Protein 1U6T (pdb70)

Organism: Homo sapiens (NCBI:txid9606)

B-factor: mean 16.3, std 6.66, range [5.62, 45.1]

CATH classification: 3.40.30.10

Solvent-accessible surface area: 7808 Å² total; per-residue (Å²): 82,0,54,0,7,7,12,77,88,37,94,46,101,54,16,113,131,75,2,89,42,0,20,38,36,0,109,76,60,184,10,50,66,67,89,59,38,8,30,102,64,106,138,20,66,119,68,0,69,127,54,0,48,132,133,34,78,67,118,115,69,128,6,109,14,0,3,0,0,26,76,70,105,42,66,4,38,32,101,40,1,88,110,10,72,112,98,78,34,5,27,63,28,0,40,59,123,18,47,133,89,28,139,19,19,88,57,85,57,126,94,108,46,100,119,94,120,139,145,111,220

Secondary structure (DSSP, 8-state):
-EEEEE-TT-S-HHHHHHHHHHHHHHHHTT--EEEEE-TT-HHHHHHHHHHS-GGGS-SSSSPPSPEEEETTEEEEEHHHHHHHHHTT-HHHHHT-PPPTTSHHHHHHHHHHHHHHHHH--

InterPro domains:
  IPR006993 SH3-binding, glutamic acid-rich protein [PF04908] (1-98)
  IPR006993 SH3-binding, glutamic acid-rich protein [PIRSF008142] (1-104)
  IPR006993 SH3-binding, glutamic acid-rich protein [cd03030] (2-97)
  IPR036249 Thioredoxin-like superfamily [SSF52833] (1-96)
  IPR051033 SH3 domain-binding glutamic acid-rich protein [PTHR12232] (1-112)

GO terms:
  GO:0005829 cytosol (C, IDA)
  GO:0005886 plasma membrane (C, EXP)
  GO:0005634 nucleus (C, TAS)
  GO:0005737 cytoplasm (C, TAS)
  GO:0070062 extracellular exosome (C, HDA)
  GO:0005576 extracellular region (C, HDA)
  GO:0043161 proteasome-mediated ubiquitin-dependent protein catabolic process (P, IMP)
  GO:1904690 positive regulation of cytoplasmic translational initiation (P, IMP)
  GO:0140517 protein-RNA adaptor activity (F, IMP)
  GO:1990756 ubiquitin-like ligase-substrate adaptor activity (F, IMP)

Structure (mmCIF, N/CA/C/O backbone):
data_1U6T
#
_entry.id   1U6T
#
_cell.length_a   28.886
_cell.length_b   34.815
_cell.length_c   97.965
_cell.angle_alpha   90.00
_cell.angle_beta   90.00
_cell.angle_gamma   90.00
#
_symmetry.space_group_name_H-M   'P 21 21 21'
#
loop_
_entity.id
_entity.type
_entity.pdbx_description
1 polymer 'SH3 domain-binding glutamic acid-rich-like protein'
2 non-polymer 'CITRIC ACID'
3 water water
#
loop_
_atom_site.group_PDB
_atom_site.id
_atom_site.type_symbol
_atom_site.label_atom_id
_atom_site.label_alt_id
_atom_site.label_comp_id
_atom_site.label_asym_id
_atom_site.label_entity_id
_atom_site.label_seq_id
_atom_site.pdbx_PDB_ins_code
_atom_site.Cartn_x
_atom_site.Cartn_y
_atom_site.Cartn_z
_atom_site.occupancy
_atom_site.B_iso_or_equiv
_atom_site.auth_seq_id
_atom_site.auth_comp_id
_atom_site.auth_asym_id
_atom_site.auth_atom_id
_atom_site.pdbx_PDB_model_num
ATOM 1 N N . VAL A 1 1 ? 50.012 20.732 42.672 1.00 18.40 1 VAL A N 1
ATOM 2 C CA . VAL A 1 1 ? 48.759 21.344 42.152 1.00 17.34 1 VAL A CA 1
ATOM 3 C C . VAL A 1 1 ? 47.779 20.258 41.716 1.00 16.20 1 VAL A C 1
ATOM 4 O O . VAL A 1 1 ? 48.186 19.170 41.298 1.00 16.11 1 VAL A O 1
ATOM 8 N N . ILE A 1 2 ? 46.488 20.555 41.824 1.00 13.95 2 ILE A N 1
ATOM 9 C CA . ILE A 1 2 ? 45.454 19.609 41.415 1.00 11.96 2 ILE A CA 1
ATOM 10 C C . ILE A 1 2 ? 45.238 19.767 39.915 1.00 12.31 2 ILE A C 1
ATOM 11 O O . ILE A 1 2 ? 44.923 20.860 39.441 1.00 12.36 2 ILE A O 1
ATOM 16 N N . ARG A 1 3 ? 45.422 18.681 39.172 1.00 10.76 3 ARG A N 1
ATOM 17 C CA . ARG A 1 3 ? 45.245 18.713 37.726 1.00 10.08 3 ARG A CA 1
ATOM 18 C C . ARG A 1 3 ? 43.889 18.149 37.348 1.00 10.94 3 ARG A C 1
ATOM 19 O O . ARG A 1 3 ? 43.559 17.011 37.679 1.00 9.09 3 ARG A O 1
ATOM 27 N N . VAL A 1 4 ? 43.097 18.957 36.657 1.00 7.77 4 VAL A N 1
ATOM 28 C CA . VAL A 1 4 ? 41.776 18.523 36.250 1.00 10.23 4 VAL A CA 1
ATOM 29 C C . VAL A 1 4 ? 41.727 18.337 34.743 1.00 10.85 4 VAL A C 1
ATOM 30 O O . VAL A 1 4 ? 41.821 19.301 33.979 1.00 11.40 4 VAL A O 1
ATOM 34 N N . TYR A 1 5 ? 41.597 17.088 34.313 1.00 9.85 5 TYR A N 1
ATOM 35 C CA . TYR A 1 5 ? 41.521 16.802 32.893 1.00 9.49 5 TYR A CA 1
ATOM 36 C C . TYR A 1 5 ? 40.097 16.972 32.417 1.00 9.59 5 TYR A C 1
ATOM 37 O O . TYR A 1 5 ? 39.181 16.322 32.914 1.00 9.16 5 TYR A O 1
ATOM 46 N N . ILE A 1 6 ? 39.925 17.872 31.456 1.00 11.63 6 ILE A N 1
ATOM 47 C CA . ILE A 1 6 ? 38.614 18.172 30.906 1.00 9.94 6 ILE A CA 1
ATOM 48 C C . ILE A 1 6 ? 38.660 18.068 29.392 1.00 9.54 6 ILE A C 1
ATOM 49 O O . ILE A 1 6 ? 39.733 17.978 28.796 1.00 9.11 6 ILE A O 1
ATOM 54 N N . ALA A 1 7 ? 37.480 18.095 28.781 1.00 8.86 7 ALA A N 1
ATOM 55 C CA . ALA A 1 7 ? 37.350 18.062 27.331 1.00 9.61 7 ALA A CA 1
ATOM 56 C C . ALA A 1 7 ? 36.487 19.275 26.988 1.00 8.87 7 ALA A C 1
ATOM 57 O O . ALA A 1 7 ? 35.274 19.249 27.179 1.00 9.09 7 ALA A O 1
ATOM 59 N N . SER A 1 8 ? 37.117 20.341 26.501 1.00 10.49 8 SER A N 1
ATOM 60 C CA . SER A 1 8 ? 36.396 21.565 26.159 1.00 11.39 8 SER A CA 1
ATOM 61 C C . SER A 1 8 ? 35.344 21.382 25.069 1.00 12.41 8 SER A C 1
ATOM 62 O O . SER A 1 8 ? 34.320 22.066 25.071 1.00 12.83 8 SER A O 1
ATOM 65 N N . SER A 1 9 ? 35.591 20.464 24.139 1.00 11.75 9 SER A N 1
ATOM 66 C CA . SER A 1 9 ? 34.638 20.227 23.063 1.00 11.53 9 SER A CA 1
ATOM 67 C C . SE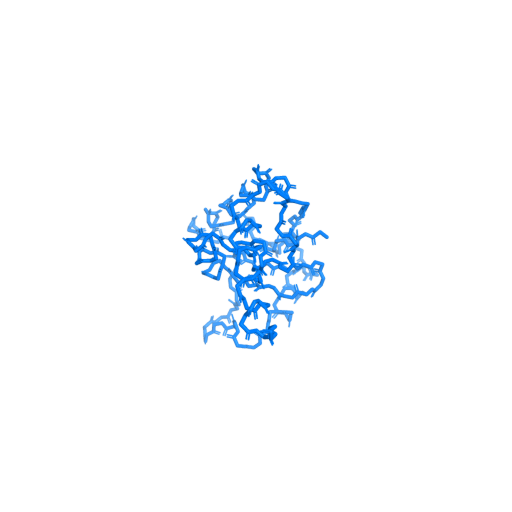R A 1 9 ? 33.858 18.932 23.248 1.00 11.82 9 SER A C 1
ATOM 68 O O . SER A 1 9 ? 33.450 18.296 22.278 1.00 11.60 9 SER A O 1
ATOM 71 N N . SER A 1 10 ? 33.657 18.542 24.503 1.00 11.37 10 SER A N 1
ATOM 72 C CA . SER A 1 10 ? 32.895 17.340 24.807 1.00 10.48 10 SER A CA 1
ATOM 73 C C . SER A 1 10 ? 31.561 17.403 24.070 1.00 11.25 10 SER A C 1
ATOM 74 O O . SER A 1 10 ? 30.976 18.477 23.933 1.00 12.13 10 SER A O 1
ATOM 77 N N . GLY A 1 11 ? 31.078 16.255 23.608 1.00 9.93 11 GLY A N 1
ATOM 78 C CA . GLY A 1 11 ? 29.812 16.232 22.897 1.00 13.57 11 GLY A CA 1
ATOM 79 C C . GLY A 1 11 ? 28.605 16.273 23.821 1.00 12.57 11 GLY A C 1
ATOM 80 O O . GLY A 1 11 ? 27.466 16.266 23.358 1.00 14.11 11 GLY A O 1
ATOM 81 N N . SER A 1 12 ? 28.855 16.335 25.125 1.00 13.44 12 SER A N 1
ATOM 82 C CA . SER A 1 12 ? 27.785 16.348 26.117 1.00 13.39 12 SER A CA 1
ATOM 83 C C . SER A 1 12 ? 27.764 17.597 26.992 1.00 13.23 12 SER A C 1
ATOM 84 O O . SER A 1 12 ? 28.784 17.984 27.561 1.00 11.58 12 SER A O 1
ATOM 87 N N . THR A 1 13 ? 26.592 18.222 27.101 1.00 11.69 13 THR A N 1
ATOM 88 C CA . THR A 1 13 ? 26.445 19.416 27.927 1.00 13.19 13 THR A CA 1
ATOM 89 C C . THR A 1 13 ? 26.642 19.044 29.395 1.00 11.56 13 THR A C 1
ATOM 90 O O . THR A 1 13 ? 27.129 19.850 30.190 1.00 12.63 13 THR A O 1
ATOM 94 N N . ALA A 1 14 ? 26.264 17.818 29.743 1.00 11.39 14 ALA A N 1
ATOM 95 C CA . ALA A 1 14 ? 26.400 17.318 31.109 1.00 11.66 14 ALA A CA 1
ATOM 96 C C . ALA A 1 14 ? 27.865 17.304 31.535 1.00 11.82 14 ALA A C 1
ATOM 97 O O . ALA A 1 14 ? 28.200 17.683 32.661 1.00 11.33 14 ALA A O 1
ATOM 99 N N . ILE A 1 15 ? 28.732 16.854 30.634 1.00 12.03 15 ILE A N 1
ATOM 100 C CA . ILE A 1 15 ? 30.162 16.798 30.914 1.00 11.93 15 ILE A CA 1
ATOM 101 C C . ILE A 1 15 ? 30.696 18.217 31.124 1.00 11.64 15 ILE A C 1
ATOM 102 O O . ILE A 1 15 ? 31.423 18.490 32.082 1.00 13.44 15 ILE A O 1
ATOM 107 N N . LYS A 1 16 ? 30.323 19.120 30.222 1.00 10.75 16 LYS A N 1
ATOM 108 C CA . LYS A 1 16 ? 30.755 20.507 30.304 1.00 12.04 16 LYS A CA 1
ATOM 109 C C . LYS A 1 16 ? 30.405 21.084 31.677 1.00 11.18 16 LYS A C 1
ATOM 110 O O . LYS A 1 16 ? 31.236 21.726 32.326 1.00 10.02 16 LYS A O 1
ATOM 116 N N . LYS A 1 17 ? 29.179 20.835 32.124 1.00 10.53 17 LYS A N 1
ATOM 117 C CA . LYS A 1 17 ? 28.735 21.337 33.416 1.00 12.73 17 LYS A CA 1
ATOM 118 C C . LYS A 1 17 ? 29.490 20.675 34.569 1.00 10.90 17 LYS A C 1
ATOM 119 O O . LYS A 1 17 ? 29.834 21.337 35.546 1.00 9.75 17 LYS A O 1
ATOM 125 N N . LYS A 1 18 ? 29.757 19.376 34.462 1.00 10.70 18 LYS A N 1
ATOM 126 C CA . LYS A 1 18 ? 30.486 18.683 35.521 1.00 10.22 18 LYS A CA 1
ATOM 127 C C . LYS A 1 18 ? 31.903 19.246 35.650 1.00 12.15 18 LYS A C 1
ATOM 128 O O . LYS A 1 18 ? 32.417 19.409 36.759 1.00 11.94 18 LYS A O 1
ATOM 134 N N . GLN A 1 19 ? 32.526 19.556 34.515 1.00 11.45 19 GLN A N 1
ATOM 135 C CA . GLN A 1 19 ? 33.878 20.109 34.518 1.00 12.90 19 GLN A CA 1
ATOM 136 C C . GLN A 1 19 ? 33.886 21.489 35.173 1.00 14.21 19 GLN A C 1
ATOM 137 O O . GLN A 1 19 ? 34.734 21.783 36.016 1.00 12.50 19 GLN A O 1
ATOM 143 N N . GLN A 1 20 ? 32.936 22.333 34.790 1.00 13.45 20 GLN A N 1
ATOM 144 C CA . GLN A 1 20 ? 32.862 23.670 35.366 1.00 15.84 20 GLN A CA 1
ATOM 145 C C . GLN A 1 20 ? 32.605 23.599 36.866 1.00 15.52 20 GLN A C 1
ATOM 146 O O . GLN A 1 20 ? 33.094 24.434 37.630 1.00 14.50 20 GLN A O 1
ATOM 152 N N . ASP A 1 21 ? 31.848 22.590 37.286 1.00 14.66 21 ASP A N 1
ATOM 153 C CA . ASP A 1 21 ? 31.544 22.402 38.698 1.00 14.32 21 ASP A CA 1
ATOM 154 C C . ASP A 1 21 ? 32.850 22.199 39.472 1.00 13.93 21 ASP 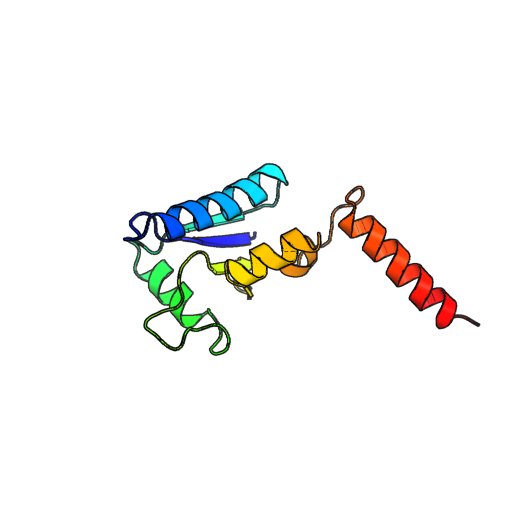A C 1
ATOM 155 O O . ASP A 1 21 ? 33.106 22.878 40.466 1.00 13.12 21 ASP A O 1
ATOM 160 N N . VAL A 1 22 ? 33.679 21.269 39.007 1.00 11.13 22 VAL A N 1
ATOM 161 C CA . VAL A 1 22 ? 34.951 20.989 39.668 1.00 12.14 22 VAL A CA 1
ATOM 162 C C . VAL A 1 22 ? 35.889 22.197 39.640 1.00 10.91 22 VAL A C 1
ATOM 163 O O . VAL A 1 22 ? 36.411 22.608 40.676 1.00 8.89 22 VAL A O 1
ATOM 167 N N . LEU A 1 23 ? 36.094 22.768 38.457 1.00 10.61 23 LEU A N 1
ATOM 168 C CA . LEU A 1 23 ? 36.982 23.919 38.320 1.00 11.84 23 LEU A CA 1
ATOM 169 C C . LEU A 1 23 ? 36.537 25.077 39.212 1.00 12.03 23 LEU A C 1
ATOM 170 O O . LEU A 1 23 ? 37.362 25.728 39.857 1.00 10.21 23 LEU A O 1
ATOM 175 N N . GLY A 1 24 ? 35.231 25.323 39.250 1.00 12.01 24 GLY A N 1
ATOM 176 C CA . GLY A 1 24 ? 34.703 26.400 40.068 1.00 11.96 24 GLY A CA 1
ATOM 177 C C . GLY A 1 24 ? 34.937 26.174 41.549 1.00 13.44 24 GLY A C 1
ATOM 178 O O . GLY A 1 24 ? 35.252 27.110 42.284 1.00 13.23 24 GLY A O 1
ATOM 179 N N . PHE A 1 25 ? 34.779 24.931 41.993 1.00 11.79 25 PHE A N 1
ATOM 180 C CA . PHE A 1 25 ? 34.977 24.594 43.398 1.00 13.84 25 PHE A CA 1
ATOM 181 C C . PHE A 1 25 ? 36.413 24.855 43.843 1.00 13.26 25 PHE A C 1
ATOM 182 O O . PHE A 1 25 ? 36.652 25.427 44.909 1.00 14.68 25 PHE A O 1
ATOM 190 N N . LEU A 1 26 ? 37.365 24.418 43.029 1.00 11.70 26 LEU A N 1
ATOM 191 C CA . LEU A 1 26 ? 38.777 24.597 43.340 1.00 13.91 26 LEU A CA 1
ATOM 192 C C . LEU A 1 26 ? 39.108 26.077 43.448 1.00 14.37 26 LEU A C 1
ATOM 193 O O . LEU A 1 26 ? 39.794 26.507 44.376 1.00 17.30 26 LEU A O 1
ATOM 198 N N . GLU A 1 27 ? 38.605 26.852 42.496 1.00 16.33 27 GLU A N 1
ATOM 199 C CA . GLU A 1 27 ? 38.827 28.292 42.478 1.00 18.93 27 GLU A CA 1
ATOM 200 C C . GLU A 1 27 ? 38.257 28.923 43.743 1.00 18.18 27 GLU A C 1
ATOM 201 O O . GLU A 1 27 ? 38.938 29.684 44.431 1.00 16.40 27 GLU A O 1
ATOM 207 N N . ALA A 1 28 ? 37.008 28.588 44.049 1.00 17.20 28 ALA A N 1
ATOM 208 C CA . ALA A 1 28 ? 36.329 29.124 45.222 1.00 17.07 28 ALA A CA 1
ATOM 209 C C . ALA A 1 28 ? 37.064 28.843 46.526 1.00 17.32 28 ALA A C 1
ATOM 210 O O . ALA A 1 28 ? 37.141 29.710 47.400 1.00 18.79 28 ALA A O 1
ATOM 212 N N . ASN A 1 29 ? 37.603 27.635 46.659 1.00 14.45 29 ASN A N 1
ATOM 213 C CA . ASN A 1 29 ? 38.306 27.253 47.876 1.00 15.48 29 ASN A CA 1
ATOM 214 C C . ASN A 1 29 ? 39.795 27.553 47.838 1.00 14.89 29 ASN A C 1
ATOM 215 O O . ASN A 1 29 ? 40.543 27.130 48.719 1.00 13.81 29 ASN A O 1
ATOM 220 N N . LYS A 1 30 ? 40.211 28.296 46.817 1.00 14.14 30 LYS A N 1
ATOM 221 C CA . LYS A 1 30 ? 41.606 28.677 46.639 1.00 16.79 30 LYS A CA 1
ATOM 222 C C . LYS A 1 30 ? 42.545 27.480 46.697 1.00 16.51 30 LYS A C 1
ATOM 223 O O . LYS A 1 30 ? 43.592 27.518 47.341 1.00 17.54 30 LYS A O 1
ATOM 229 N N . ILE A 1 31 ? 42.153 26.408 46.025 1.00 15.47 31 ILE A N 1
ATOM 230 C CA . ILE A 1 31 ? 42.977 25.217 45.966 1.00 13.38 31 ILE A CA 1
ATOM 231 C C . ILE A 1 31 ? 43.773 25.354 44.675 1.00 13.13 31 ILE A C 1
ATOM 232 O O . ILE A 1 31 ? 43.192 25.572 43.611 1.00 11.21 31 ILE A O 1
ATOM 237 N N . GLY A 1 32 ? 45.098 25.262 44.771 1.00 12.27 32 GLY A N 1
ATOM 238 C CA . GLY A 1 32 ? 45.931 25.386 43.586 1.00 12.24 32 GLY A CA 1
ATOM 239 C C . GLY A 1 32 ? 45.574 24.319 42.567 1.00 12.95 32 GLY A C 1
ATOM 240 O O . GLY A 1 32 ? 45.609 23.128 42.878 1.00 12.76 32 GLY A O 1
ATOM 241 N N . PHE A 1 33 ? 45.239 24.735 41.348 1.00 11.80 33 PHE A N 1
ATOM 242 C CA . PHE A 1 33 ? 44.864 23.780 40.316 1.00 12.95 33 PHE A CA 1
ATOM 243 C C . PHE A 1 33 ? 45.178 24.271 38.911 1.00 13.65 33 PHE A C 1
ATOM 244 O O . PHE A 1 33 ? 45.476 25.446 38.689 1.00 13.63 33 PHE A O 1
ATOM 252 N N . GLU A 1 34 ? 45.093 23.351 37.961 1.00 14.37 34 GLU A N 1
ATOM 253 C CA . GLU A 1 34 ? 45.313 23.663 36.560 1.00 15.87 34 GLU A CA 1
ATOM 254 C C . GLU A 1 34 ? 44.486 22.698 35.733 1.00 16.03 34 GLU A C 1
ATOM 255 O O . GLU A 1 34 ? 44.351 21.523 36.078 1.00 14.51 34 GLU A O 1
ATOM 261 N N . GLU A 1 35 ? 43.906 23.198 34.654 1.00 13.74 35 GLU A N 1
ATOM 262 C CA . GLU A 1 35 ? 43.117 22.339 33.798 1.00 13.16 35 GLU A CA 1
ATOM 263 C C . GLU A 1 35 ? 44.029 21.781 32.724 1.00 11.56 35 GLU A C 1
ATOM 264 O O . GLU A 1 35 ? 44.979 22.437 32.302 1.00 13.35 35 GLU A O 1
ATOM 270 N N . LYS A 1 36 ? 43.749 20.554 32.307 1.00 11.02 36 LYS A N 1
ATOM 271 C CA . LYS A 1 36 ? 44.511 19.897 31.254 1.00 10.08 36 LYS A CA 1
ATOM 272 C C . LYS A 1 36 ? 43.429 19.475 30.270 1.00 8.63 36 LYS A C 1
ATOM 273 O O . LYS A 1 36 ? 42.672 18.540 30.537 1.00 9.86 36 LYS A O 1
ATOM 279 N N . ASP A 1 37 ? 43.341 20.190 29.152 1.00 8.76 37 ASP A N 1
ATOM 280 C CA . ASP A 1 37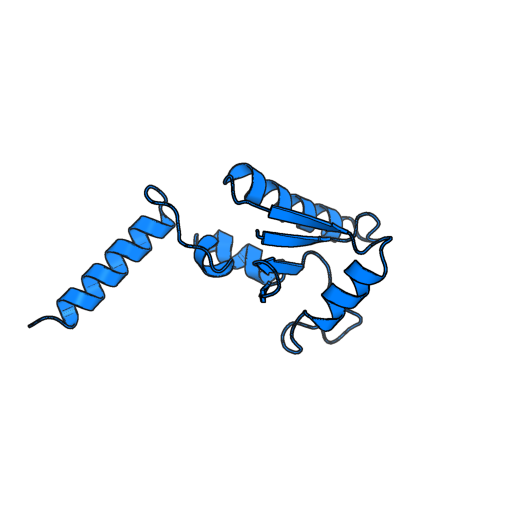 ? 42.323 19.924 28.136 1.00 9.23 37 ASP A CA 1
ATOM 281 C C . ASP A 1 37 ? 42.773 18.785 27.226 1.00 10.33 37 ASP A C 1
ATOM 282 O O . ASP A 1 37 ? 43.860 18.831 26.653 1.00 10.26 37 ASP A O 1
ATOM 287 N N . ILE A 1 38 ? 41.929 17.765 27.103 1.00 10.15 38 ILE A N 1
ATOM 288 C CA . ILE A 1 38 ? 42.233 16.604 26.274 1.00 10.00 38 ILE A CA 1
ATOM 289 C C . ILE A 1 38 ? 41.531 16.696 24.927 1.00 9.19 38 ILE A C 1
ATOM 290 O O . ILE A 1 38 ? 41.793 15.898 24.028 1.00 10.76 38 ILE A O 1
ATOM 295 N N . ALA A 1 39 ? 40.639 17.671 24.794 1.00 10.68 39 ALA A N 1
ATOM 296 C CA . ALA A 1 39 ? 39.865 17.843 23.569 1.00 11.47 39 ALA A CA 1
ATOM 297 C C . ALA A 1 39 ? 40.710 18.019 22.311 1.00 11.81 39 ALA A C 1
ATOM 298 O O . ALA A 1 39 ? 40.416 17.420 21.275 1.00 11.70 39 ALA A O 1
ATOM 300 N N . ALA A 1 40 ? 41.756 18.835 22.405 1.00 12.40 40 ALA A N 1
ATOM 301 C CA . ALA A 1 40 ? 42.622 19.100 21.263 1.00 12.12 40 ALA A CA 1
ATOM 302 C C . ALA A 1 40 ? 44.109 18.968 21.584 1.00 12.77 40 ALA A C 1
ATOM 303 O O . ALA A 1 40 ? 44.941 19.689 21.026 1.00 9.03 40 ALA A O 1
ATOM 305 N N . ASN A 1 41 ? 44.437 18.046 22.482 1.00 11.32 41 ASN A N 1
ATOM 306 C CA . ASN A 1 41 ? 45.822 17.804 22.866 1.00 13.85 41 ASN A CA 1
ATOM 307 C C . ASN A 1 41 ? 45.991 16.302 23.071 1.00 15.28 41 ASN A C 1
ATOM 308 O O . ASN A 1 41 ? 45.485 15.737 24.041 1.00 13.35 41 ASN A O 1
ATOM 313 N N . GLU A 1 42 ? 46.704 15.659 22.153 1.00 16.04 42 GLU A N 1
ATOM 314 C CA . GLU A 1 42 ? 46.904 14.221 22.237 1.00 17.29 42 GLU A CA 1
ATOM 315 C C . GLU A 1 42 ? 47.647 13.771 23.489 1.00 15.64 42 GLU A C 1
ATOM 316 O O . GLU A 1 42 ? 47.298 12.748 24.079 1.00 14.72 42 GLU A O 1
ATOM 322 N N . GLU A 1 43 ? 48.667 14.522 23.900 1.00 14.35 43 GLU A N 1
ATOM 323 C CA . GLU A 1 43 ? 49.414 14.153 25.098 1.00 14.44 43 GLU A CA 1
ATOM 324 C C . GLU A 1 43 ? 48.483 14.139 26.310 1.00 12.98 43 GLU A C 1
ATOM 325 O O . GLU A 1 43 ? 48.436 13.160 27.056 1.00 13.64 43 GLU A O 1
ATOM 331 N N . ASN A 1 44 ? 47.744 15.227 26.506 1.00 11.39 44 ASN A N 1
ATOM 332 C CA . ASN A 1 44 ? 46.808 15.312 27.627 1.00 10.84 44 ASN A CA 1
ATOM 333 C C . ASN A 1 44 ? 45.783 14.182 27.565 1.00 11.24 44 ASN A C 1
ATOM 334 O O . ASN A 1 44 ? 45.500 13.538 28.573 1.00 10.53 44 ASN A O 1
ATOM 339 N N . ARG A 1 45 ? 45.229 13.947 26.377 1.00 10.36 45 ARG A N 1
ATOM 340 C CA . ARG A 1 45 ? 44.220 12.906 26.204 1.00 11.86 45 ARG A CA 1
ATOM 341 C C . ARG A 1 45 ? 44.759 11.509 26.510 1.00 12.04 45 ARG A C 1
ATOM 342 O O . ARG A 1 45 ? 44.153 10.768 27.287 1.00 9.03 45 ARG A O 1
ATOM 350 N N . LYS A 1 46 ? 45.895 11.155 25.910 1.00 10.42 46 LYS A N 1
ATOM 351 C CA . LYS A 1 46 ? 46.494 9.844 26.149 1.00 10.82 46 LYS A CA 1
ATOM 352 C C . LYS A 1 46 ? 46.892 9.697 27.618 1.00 10.03 46 LYS A C 1
ATOM 353 O O . LYS A 1 46 ? 46.615 8.673 28.247 1.00 9.51 46 LYS A O 1
ATOM 359 N N . TRP A 1 47 ? 47.540 10.723 28.167 1.00 10.77 47 TRP A N 1
ATOM 360 C CA . TRP A 1 47 ? 47.972 10.671 29.561 1.00 8.42 47 TRP A CA 1
ATOM 361 C C . TRP A 1 47 ? 46.804 10.377 30.494 1.00 8.18 47 TRP A C 1
ATOM 362 O O . TRP A 1 47 ? 46.890 9.494 31.351 1.00 7.76 47 TRP A O 1
ATOM 373 N N . MET A 1 48 ? 45.711 11.117 30.333 1.00 6.72 48 MET A N 1
ATOM 374 C CA . MET A 1 48 ? 44.548 10.908 31.185 1.00 6.93 48 MET A CA 1
ATOM 375 C C . MET A 1 48 ? 44.040 9.474 31.088 1.00 7.69 48 MET A C 1
ATOM 376 O O . MET A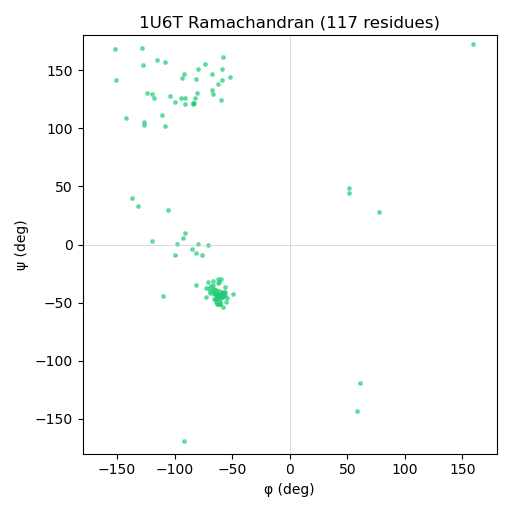 1 48 ? 43.891 8.781 32.097 1.00 7.57 48 MET A O 1
ATOM 381 N N . ARG A 1 49 ? 43.778 9.030 29.865 1.00 7.69 49 ARG A N 1
ATOM 382 C CA . ARG A 1 49 ? 43.261 7.685 29.638 1.00 9.16 49 ARG A CA 1
ATOM 383 C C . ARG A 1 49 ? 44.127 6.569 30.221 1.00 9.24 49 ARG A C 1
ATOM 384 O O . ARG A 1 49 ? 43.602 5.573 30.716 1.00 9.77 49 ARG A O 1
ATOM 392 N N . GLU A 1 50 ? 45.444 6.738 30.180 1.00 8.79 50 GLU A N 1
ATOM 393 C CA . GLU A 1 50 ? 46.345 5.723 30.719 1.00 11.34 50 GLU A CA 1
ATOM 394 C C . GLU A 1 50 ? 46.497 5.821 32.231 1.00 11.60 50 GLU A C 1
ATOM 395 O O . GLU A 1 50 ? 46.622 4.805 32.918 1.00 12.56 50 GLU A O 1
ATOM 401 N N . ASN A 1 51 ? 46.478 7.041 32.756 1.00 10.86 51 ASN A N 1
ATOM 402 C CA . ASN A 1 51 ? 46.660 7.223 34.187 1.00 10.10 51 ASN A CA 1
ATOM 403 C C . ASN A 1 51 ? 45.422 7.087 35.056 1.00 10.75 51 ASN A C 1
ATOM 404 O O . ASN A 1 51 ? 45.502 7.170 36.280 1.00 9.54 51 ASN A O 1
ATOM 409 N N . VAL A 1 52 ? 44.270 6.887 34.429 1.00 11.68 52 VAL A N 1
ATOM 410 C CA . VAL A 1 52 ? 43.065 6.640 35.202 1.00 10.62 52 VAL A CA 1
ATOM 411 C C . VAL A 1 52 ? 43.191 5.140 35.460 1.00 10.81 52 VAL A C 1
ATOM 412 O O . VAL A 1 52 ? 43.302 4.352 34.520 1.00 8.43 52 VAL A O 1
ATOM 416 N N . PRO A 1 53 ? 43.209 4.731 36.737 1.00 11.76 53 PRO A N 1
ATOM 417 C CA . PRO A 1 53 ? 43.332 3.312 37.080 1.00 14.62 53 PRO A CA 1
ATOM 418 C C . PRO A 1 53 ? 42.220 2.452 36.495 1.00 14.74 53 PRO A C 1
ATOM 419 O O . PRO A 1 53 ? 41.099 2.915 36.282 1.00 13.02 53 PRO A O 1
ATOM 423 N N . GLU A 1 54 ? 42.554 1.192 36.246 1.00 16.80 54 GLU A N 1
ATOM 424 C CA . GLU A 1 54 ? 41.629 0.221 35.676 1.00 18.97 54 GLU A CA 1
ATOM 425 C C . GLU A 1 54 ? 40.272 0.186 36.386 1.00 18.57 54 GLU A C 1
ATOM 426 O O . GLU A 1 54 ? 39.226 0.123 35.737 1.00 17.11 54 GLU A O 1
ATOM 432 N N . ASN A 1 55 ? 40.286 0.233 37.715 1.00 17.31 55 ASN A N 1
ATOM 433 C CA . ASN A 1 55 ? 39.043 0.175 38.475 1.00 17.11 55 ASN A CA 1
ATOM 434 C C . ASN A 1 55 ? 38.167 1.423 38.398 1.00 16.31 55 ASN A C 1
ATOM 435 O O . ASN A 1 55 ? 37.094 1.474 39.002 1.00 16.26 55 ASN A O 1
ATOM 440 N N . SER A 1 56 ? 38.619 2.429 37.658 1.00 15.19 56 SER A N 1
ATOM 441 C CA . SER A 1 56 ? 37.839 3.648 37.487 1.00 15.19 56 SER A CA 1
ATOM 442 C C . SER A 1 56 ? 37.516 3.856 36.013 1.00 14.58 56 SER A C 1
ATOM 443 O O . SER A 1 56 ? 36.921 4.863 35.633 1.00 14.33 56 SER A O 1
ATOM 446 N N . ARG A 1 57 ? 37.923 2.901 35.183 1.00 15.42 57 ARG A N 1
ATOM 447 C CA . ARG A 1 57 ? 37.651 2.975 33.752 1.00 15.21 57 ARG A CA 1
ATOM 448 C C . ARG A 1 57 ? 36.324 2.273 33.503 1.00 16.99 57 ARG A C 1
ATOM 449 O O . ARG A 1 57 ? 36.176 1.093 33.817 1.00 15.04 57 ARG A O 1
ATOM 457 N N . PRO A 1 58 ? 35.335 2.997 32.950 1.00 17.48 58 PRO A N 1
ATOM 458 C CA . PRO A 1 58 ? 34.015 2.426 32.666 1.00 17.74 58 PRO A CA 1
ATOM 459 C C . PRO A 1 58 ? 34.117 1.229 31.738 1.00 16.49 58 PRO A C 1
ATOM 460 O O . PRO A 1 58 ? 35.124 1.055 31.050 1.00 14.97 58 PRO A O 1
ATOM 464 N N . ALA A 1 59 ? 33.069 0.410 31.724 1.00 17.53 59 ALA A N 1
ATOM 465 C CA . ALA A 1 59 ? 33.028 -0.777 30.878 1.00 17.78 59 ALA A CA 1
ATOM 466 C C . ALA A 1 59 ? 32.749 -0.396 29.428 1.00 18.67 59 ALA A C 1
ATOM 467 O O . ALA A 1 59 ? 32.844 -1.231 28.529 1.00 19.73 59 ALA A O 1
ATOM 469 N N . THR A 1 60 ? 32.405 0.869 29.205 1.00 18.53 60 THR A N 1
ATOM 470 C CA . THR A 1 60 ? 32.111 1.356 27.859 1.00 17.95 60 THR A CA 1
ATOM 471 C C . THR A 1 60 ? 33.002 2.543 27.499 1.00 17.42 60 THR A C 1
ATOM 472 O O . THR A 1 60 ? 33.111 3.500 28.268 1.00 18.06 60 THR A O 1
ATOM 476 N N . GLY A 1 61 ? 33.632 2.472 26.329 1.00 15.90 61 GLY A N 1
ATOM 477 C CA . GLY A 1 61 ? 34.495 3.548 25.868 1.00 16.35 61 GLY A CA 1
ATOM 478 C C . GLY A 1 61 ? 35.656 3.896 26.782 1.00 16.50 61 GLY A C 1
ATOM 479 O O . GLY A 1 61 ? 36.270 3.020 27.391 1.00 17.23 61 GLY A O 1
ATOM 480 N N . TYR A 1 62 ? 35.967 5.185 26.859 1.00 15.48 62 TYR A N 1
ATOM 481 C CA . TYR A 1 62 ? 37.056 5.678 27.694 1.00 13.37 62 TYR A CA 1
ATOM 482 C C . TYR A 1 62 ? 36.518 6.421 28.907 1.00 13.76 62 TYR A C 1
ATOM 483 O O . TYR A 1 62 ? 35.388 6.918 28.891 1.00 12.38 62 TYR A O 1
ATOM 492 N N . PRO A 1 63 ? 37.327 6.516 29.976 1.00 13.91 63 PRO A N 1
ATOM 493 C CA . PRO A 1 63 ? 36.858 7.230 31.167 1.00 12.74 63 PRO A CA 1
ATOM 494 C C . PRO A 1 63 ? 36.514 8.660 30.763 1.00 11.51 63 PRO A C 1
ATOM 495 O O . PRO A 1 63 ? 37.205 9.260 29.942 1.00 11.33 63 PRO A O 1
ATOM 499 N N . LEU A 1 64 ? 35.441 9.196 31.335 1.00 10.63 64 LEU A N 1
ATOM 500 C CA . LEU A 1 64 ? 34.977 10.537 30.992 1.00 10.87 64 LEU A CA 1
ATOM 501 C C . LEU A 1 64 ? 35.492 11.671 31.870 1.00 9.57 64 LEU A C 1
ATOM 502 O O . LEU A 1 64 ? 35.659 11.514 33.081 1.00 8.09 64 LEU A O 1
ATOM 507 N N . PRO A 1 65 ? 35.756 12.837 31.261 1.00 9.67 65 PRO A N 1
ATOM 508 C CA . PRO A 1 65 ? 36.240 13.973 32.047 1.00 10.60 65 PRO A CA 1
ATOM 509 C C . PRO A 1 65 ? 35.053 14.496 32.853 1.00 10.19 65 PRO A C 1
ATOM 510 O O . PRO A 1 65 ? 33.900 14.298 32.468 1.00 12.12 65 PRO A O 1
ATOM 514 N N . PRO A 1 66 ? 35.313 15.171 33.978 1.00 9.27 66 PRO A N 1
ATOM 515 C CA . PRO A 1 66 ? 36.640 15.466 34.519 1.00 9.07 66 PRO A CA 1
ATOM 516 C C . PRO A 1 66 ? 37.290 14.331 35.316 1.00 9.59 66 PRO A C 1
ATOM 517 O O . PRO A 1 66 ? 36.618 13.594 36.036 1.00 10.52 66 PRO A O 1
ATOM 521 N N . GLN A 1 67 ? 38.603 14.196 35.165 1.00 9.74 67 GLN A N 1
ATOM 522 C CA . GLN A 1 67 ? 39.373 13.205 35.909 1.00 10.27 67 GLN A CA 1
ATOM 523 C C . GLN A 1 67 ? 40.331 14.058 36.731 1.00 9.31 67 GLN A C 1
ATOM 524 O O . GLN A 1 67 ? 41.047 14.905 36.187 1.00 9.95 67 GLN A O 1
ATOM 530 N N . ILE A 1 68 ? 40.330 13.838 38.039 1.00 8.20 68 ILE A N 1
ATOM 531 C CA . ILE A 1 68 ? 41.133 14.634 38.959 1.00 10.01 68 ILE A CA 1
ATOM 532 C C . ILE A 1 68 ? 42.395 13.975 39.506 1.00 8.87 68 ILE A C 1
ATOM 533 O O . ILE A 1 68 ? 42.350 12.870 40.050 1.00 10.47 68 ILE A O 1
ATOM 538 N N . PHE A 1 69 ? 43.520 14.675 39.367 1.00 9.37 69 PHE A N 1
ATOM 539 C CA . PHE A 1 69 ? 44.802 14.185 39.858 1.00 10.52 69 PHE A CA 1
ATOM 540 C C . PHE A 1 69 ? 45.488 15.220 40.747 1.00 10.89 69 PHE A C 1
ATOM 541 O O . PHE A 1 69 ? 45.244 16.422 40.634 1.00 12.25 69 PHE A O 1
ATOM 549 N N . ASN A 1 70 ? 46.343 14.738 41.641 1.00 11.25 70 ASN A N 1
ATOM 550 C CA . ASN A 1 70 ? 47.132 15.610 42.505 1.00 11.24 70 ASN A CA 1
ATOM 551 C C . ASN A 1 70 ? 48.500 15.402 41.866 1.00 11.57 70 ASN A C 1
ATOM 552 O O . ASN A 1 70 ? 49.143 14.373 42.079 1.00 10.32 70 ASN A O 1
ATOM 557 N N . GLU A 1 71 ? 48.927 16.377 41.066 1.00 12.86 71 GLU A N 1
ATOM 558 C CA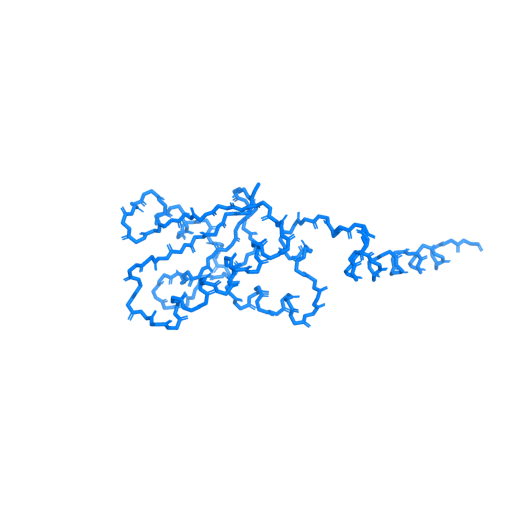 . GLU A 1 71 ? 50.177 16.271 40.321 1.00 14.31 71 GLU A CA 1
ATOM 559 C C . GLU A 1 71 ? 49.959 15.055 39.414 1.00 13.88 71 GLU A C 1
ATOM 560 O O . GLU A 1 71 ? 49.026 15.066 38.611 1.00 13.26 71 GLU A O 1
ATOM 566 N N . SER A 1 72 ? 50.765 14.003 39.536 1.00 12.47 72 SER A N 1
ATOM 567 C CA . SER A 1 72 ? 50.560 12.836 38.676 1.00 13.98 72 SER A CA 1
ATOM 568 C C . SER A 1 72 ? 49.768 11.709 39.341 1.00 14.02 72 SER A C 1
ATOM 569 O O . SER A 1 72 ? 49.516 10.677 38.719 1.00 15.49 72 SER A O 1
ATOM 574 N N . GLN A 1 73 ? 49.360 11.912 40.592 1.00 14.28 73 GLN A N 1
ATOM 575 C CA . GLN A 1 73 ? 48.616 10.888 41.333 1.00 14.54 73 GLN A CA 1
ATOM 576 C C . GLN A 1 73 ? 47.102 11.006 41.169 1.00 13.35 73 GLN A C 1
ATOM 577 O O . GLN A 1 73 ? 46.522 12.058 41.431 1.00 10.86 73 GLN A O 1
ATOM 583 N N . TYR A 1 74 ? 46.466 9.912 40.752 1.00 11.05 74 TYR A N 1
ATOM 584 C CA . TYR A 1 74 ? 45.019 9.888 40.541 1.00 10.97 74 TYR A CA 1
ATOM 585 C C . TYR A 1 74 ? 44.213 10.018 41.826 1.00 11.26 74 TYR A C 1
ATOM 586 O O . TYR A 1 74 ? 44.481 9.331 42.816 1.00 11.32 74 TYR A O 1
ATOM 595 N N .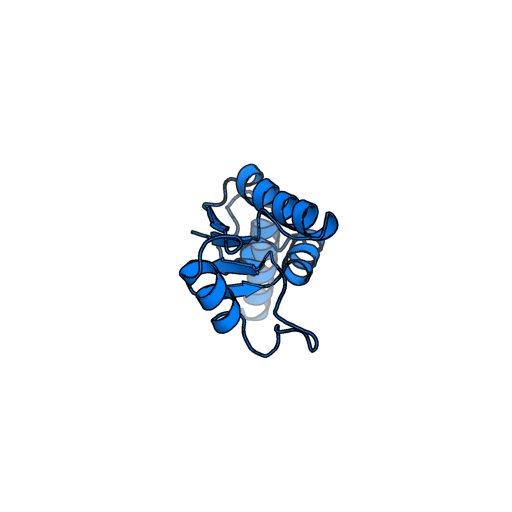 ARG A 1 75 ? 43.217 10.895 41.804 1.00 11.07 75 ARG A N 1
ATOM 596 C CA . ARG A 1 75 ? 42.364 11.083 42.966 1.00 11.10 75 ARG A CA 1
ATOM 597 C C . ARG A 1 75 ? 40.961 10.539 42.711 1.00 10.63 75 ARG A C 1
ATOM 598 O O . ARG A 1 75 ? 40.399 9.862 43.566 1.00 10.33 75 ARG A O 1
ATOM 606 N N . GLY A 1 76 ? 40.398 10.818 41.536 1.00 10.35 76 GLY A N 1
ATOM 607 C CA . GLY A 1 76 ? 39.065 10.315 41.240 1.00 12.09 76 GLY A CA 1
ATOM 608 C C . GLY A 1 76 ? 38.321 11.049 40.139 1.00 11.76 76 GLY A C 1
ATOM 609 O O . GLY A 1 76 ? 38.779 12.083 39.646 1.00 12.05 76 GLY A O 1
ATOM 610 N N . ASP A 1 77 ? 37.169 10.507 39.750 1.00 10.88 77 ASP A N 1
ATOM 611 C CA . ASP A 1 77 ? 36.350 11.113 38.704 1.00 9.94 77 ASP A CA 1
ATOM 612 C C . ASP A 1 77 ? 35.320 12.058 39.309 1.00 9.78 77 ASP A C 1
ATOM 613 O O . ASP A 1 77 ? 35.392 12.388 40.493 1.00 8.89 77 ASP A O 1
ATOM 618 N N . TYR A 1 78 ? 34.363 12.502 38.502 1.00 10.24 78 TYR A N 1
ATOM 619 C CA . TYR A 1 78 ? 33.354 13.418 39.008 1.00 11.73 78 TYR A CA 1
ATOM 620 C C . TYR A 1 78 ? 32.505 12.822 40.125 1.00 11.10 78 TYR A C 1
ATOM 621 O O . TYR A 1 78 ? 32.229 13.491 41.120 1.00 11.33 78 TYR A O 1
ATOM 630 N N . ASP A 1 79 ? 32.089 11.570 39.971 1.00 12.62 79 ASP A N 1
ATOM 631 C CA . ASP A 1 79 ? 31.275 10.934 41.002 1.00 13.95 79 ASP A CA 1
ATOM 632 C C . ASP A 1 79 ? 32.002 10.901 42.342 1.00 13.26 79 ASP A C 1
ATOM 633 O O . ASP A 1 79 ? 31.402 11.152 43.389 1.00 11.93 79 ASP A O 1
ATOM 638 N N . ALA A 1 80 ? 33.295 10.596 42.309 1.00 12.24 80 ALA A N 1
ATOM 639 C CA . ALA A 1 80 ? 34.090 10.547 43.531 1.00 12.63 80 ALA A CA 1
ATOM 640 C C . ALA A 1 80 ? 34.196 11.949 44.134 1.00 12.26 80 ALA A C 1
ATOM 641 O O . ALA A 1 80 ? 34.151 12.120 45.353 1.00 11.00 80 ALA A O 1
ATOM 643 N N . PHE A 1 81 ? 34.335 12.954 43.276 1.00 10.60 81 PHE A N 1
ATOM 644 C CA . PHE A 1 81 ? 34.422 14.331 43.739 1.00 11.31 81 PHE A CA 1
ATOM 645 C C . PHE A 1 81 ? 33.078 14.772 44.307 1.00 12.32 81 PHE A C 1
ATOM 646 O O . PHE A 1 81 ? 33.017 15.443 45.335 1.00 12.50 81 PHE A O 1
ATOM 654 N N . PHE A 1 82 ? 32.004 14.395 43.619 1.00 11.78 82 PHE A N 1
ATOM 655 C CA . PHE A 1 82 ? 30.663 14.761 44.040 1.00 13.37 82 PHE A CA 1
ATOM 656 C C . PHE A 1 82 ? 30.370 14.248 45.439 1.00 14.68 82 PHE A C 1
ATOM 657 O O . PHE A 1 82 ? 29.824 14.973 46.273 1.00 15.67 82 PHE A O 1
ATOM 665 N N . GLU A 1 83 ? 30.725 12.992 45.687 1.00 14.13 83 GLU A N 1
ATOM 666 C CA . GLU A 1 83 ? 30.493 12.378 46.986 1.00 15.81 83 GLU A CA 1
ATOM 667 C C . GLU A 1 83 ? 31.388 12.978 48.061 1.00 15.66 83 GLU A C 1
ATOM 668 O O . GLU A 1 83 ? 30.949 13.190 49.193 1.00 16.40 83 GLU A O 1
ATOM 674 N N . ALA A 1 84 ? 32.642 13.246 47.713 1.00 14.15 84 ALA A N 1
ATOM 675 C CA . ALA A 1 84 ? 33.566 13.839 48.668 1.00 14.23 84 ALA A CA 1
ATOM 676 C C . ALA A 1 84 ? 33.012 15.175 49.153 1.00 14.48 84 ALA A C 1
ATOM 677 O O . ALA A 1 84 ? 33.094 15.492 50.340 1.00 15.91 84 ALA A O 1
ATOM 679 N N . ARG A 1 85 ? 32.441 15.955 48.237 1.00 15.86 85 ARG A N 1
ATOM 680 C CA . ARG A 1 85 ? 31.878 17.251 48.602 1.00 16.94 85 ARG A CA 1
ATOM 681 C C . ARG A 1 85 ? 30.599 17.094 49.421 1.00 19.09 85 ARG A C 1
ATOM 682 O O . ARG A 1 85 ? 30.303 17.920 50.282 1.00 20.31 85 ARG A O 1
ATOM 690 N N . GLU A 1 86 ? 29.835 16.043 49.149 1.00 18.92 86 GLU A N 1
ATOM 691 C CA . GLU A 1 86 ? 28.613 15.805 49.908 1.00 21.47 86 GLU A CA 1
ATOM 692 C C . GLU A 1 86 ? 28.989 15.479 51.351 1.00 20.41 86 GLU A C 1
ATOM 693 O O . GLU A 1 86 ? 28.280 15.848 52.284 1.00 22.58 86 GLU A O 1
ATOM 699 N N . ASN A 1 87 ? 30.117 14.796 51.523 1.00 21.31 87 ASN A N 1
ATOM 700 C CA . ASN A 1 87 ? 30.589 14.413 52.849 1.00 20.26 87 ASN A CA 1
ATOM 701 C C . ASN A 1 87 ? 31.546 15.425 53.469 1.00 20.09 87 ASN A C 1
ATOM 702 O O . ASN A 1 87 ? 32.108 15.180 54.537 1.00 19.92 87 ASN A O 1
ATOM 707 N N . ASN A 1 88 ? 31.727 16.556 52.797 1.00 19.30 88 ASN A N 1
ATOM 708 C CA . ASN A 1 88 ? 32.617 17.605 53.283 1.00 20.22 88 ASN A CA 1
ATOM 709 C C . ASN A 1 88 ? 33.993 17.019 53.619 1.00 19.55 88 ASN A C 1
ATOM 710 O O . ASN A 1 88 ? 34.549 17.270 54.692 1.00 18.49 88 ASN A O 1
ATOM 715 N N . ALA A 1 89 ? 34.526 16.232 52.687 1.00 17.14 89 ALA A N 1
ATOM 716 C CA . ALA A 1 89 ? 35.831 15.597 52.836 1.00 14.56 89 ALA A CA 1
ATOM 717 C C . ALA A 1 89 ? 36.576 15.720 51.510 1.00 14.44 89 ALA A C 1
ATOM 718 O O . ALA A 1 89 ? 37.250 14.787 51.065 1.00 14.38 89 ALA A O 1
ATOM 720 N N . VAL A 1 90 ? 36.446 16.882 50.884 1.00 13.53 90 VAL A N 1
ATOM 721 C CA . VAL A 1 90 ? 37.087 17.129 49.603 1.00 14.23 90 VAL A CA 1
ATOM 722 C C . VAL A 1 90 ? 38.614 17.147 49.685 1.00 13.46 90 VAL A C 1
ATOM 723 O O . VAL A 1 90 ? 39.286 16.576 48.828 1.00 12.07 90 VAL A O 1
ATOM 727 N N . TYR A 1 91 ? 39.169 17.788 50.709 1.00 12.21 91 TYR A N 1
ATOM 728 C CA . TYR A 1 91 ? 40.624 17.833 50.821 1.00 11.94 91 TYR A CA 1
ATOM 729 C C . TYR A 1 91 ? 41.225 16.435 50.948 1.00 11.57 91 TYR A C 1
ATOM 730 O O . TYR A 1 91 ? 42.227 16.125 50.303 1.00 10.29 91 TYR A O 1
ATOM 739 N N . ALA A 1 92 ? 40.612 15.583 51.762 1.00 12.48 92 ALA A N 1
ATOM 740 C CA . ALA A 1 92 ? 41.108 14.216 51.902 1.00 12.81 92 ALA A CA 1
ATOM 741 C C . ALA A 1 92 ? 41.031 13.561 50.524 1.00 12.56 92 ALA A C 1
ATOM 742 O O . ALA A 1 92 ? 41.957 12.877 50.092 1.00 13.36 92 ALA A O 1
ATOM 744 N N . PHE A 1 93 ? 39.918 13.785 49.835 1.00 12.82 93 PHE A N 1
ATOM 745 C CA . PHE A 1 93 ? 39.724 13.226 48.503 1.00 11.83 93 PHE A CA 1
ATOM 746 C C . PHE A 1 93 ? 40.839 13.634 47.547 1.00 11.77 93 PHE A C 1
ATOM 747 O O . PHE A 1 93 ? 41.308 12.829 46.744 1.00 10.56 93 PHE A O 1
ATOM 755 N N . LEU A 1 94 ? 41.254 14.891 47.641 1.00 11.54 94 LEU A N 1
ATOM 756 C CA . LEU A 1 94 ? 42.295 15.427 46.774 1.00 11.92 94 LEU A CA 1
ATOM 757 C C . LEU A 1 94 ? 43.703 15.076 47.231 1.00 12.77 94 LEU A C 1
ATOM 758 O O . LEU A 1 94 ? 44.672 15.351 46.526 1.00 12.68 94 LEU A O 1
ATOM 763 N N . GLY A 1 95 ? 43.814 14.469 48.406 1.00 13.00 95 GLY A N 1
ATOM 764 C CA . GLY A 1 95 ? 45.120 14.113 48.925 1.00 13.60 95 GLY A CA 1
ATOM 765 C C . GLY A 1 95 ? 45.800 15.347 49.486 1.00 14.63 95 GLY A C 1
ATOM 766 O O . GLY A 1 95 ? 47.030 15.450 49.501 1.00 14.34 95 GLY A O 1
ATOM 767 N N . LEU A 1 96 ? 44.990 16.292 49.946 1.00 14.42 96 LEU A N 1
ATOM 768 C CA . LEU A 1 96 ? 45.508 17.530 50.512 1.00 14.69 96 LEU A CA 1
ATOM 769 C C . LEU A 1 96 ? 45.164 17.639 51.991 1.00 15.65 96 LEU A C 1
ATOM 770 O O . LEU A 1 96 ? 44.231 16.998 52.474 1.00 14.84 96 LEU A O 1
ATOM 775 N N . THR A 1 97 ? 45.926 18.455 52.708 1.00 15.56 97 THR A N 1
ATOM 776 C CA . THR A 1 97 ? 45.671 18.669 54.124 1.00 16.82 97 THR A CA 1
ATOM 777 C C . THR A 1 97 ? 44.533 19.673 54.214 1.00 17.20 97 THR A C 1
ATOM 778 O O . THR A 1 97 ? 44.570 20.714 53.559 1.00 18.55 97 THR A O 1
ATOM 782 N N . ALA A 1 98 ? 43.516 19.358 55.007 1.00 16.30 98 ALA A N 1
ATOM 783 C CA . ALA A 1 98 ? 42.391 20.268 55.170 1.00 17.90 98 ALA A CA 1
ATOM 784 C C . ALA A 1 98 ? 42.921 21.505 55.883 1.00 19.05 98 ALA A C 1
ATOM 785 O O . ALA A 1 98 ? 43.583 21.396 56.913 1.00 19.91 98 ALA A O 1
ATOM 787 N N . PRO A 1 99 ? 42.644 22.700 55.339 1.00 20.03 99 PRO A N 1
ATOM 788 C CA . PRO A 1 99 ? 43.101 23.964 55.926 1.00 20.31 99 PRO A CA 1
ATOM 789 C C . PRO A 1 99 ? 42.570 24.272 57.327 1.00 20.09 99 PRO A C 1
ATOM 790 O O . PRO A 1 99 ? 41.389 24.060 57.620 1.00 16.93 99 PRO A O 1
ATOM 794 N N . PRO A 1 100 ? 43.453 24.787 58.206 1.00 19.83 100 PRO A N 1
ATOM 795 C CA A PRO A 1 100 ? 43.151 25.185 59.580 0.50 19.57 100 PRO A CA 1
ATOM 796 C CA B PRO A 1 100 ? 43.189 25.126 59.613 0.50 20.43 100 PRO A CA 1
ATOM 797 C C A PRO A 1 100 ? 41.954 26.116 59.393 0.50 18.67 100 PRO A C 1
ATOM 798 C C B PRO A 1 100 ? 41.863 25.652 60.175 0.50 20.14 100 PRO A C 1
ATOM 799 O O A PRO A 1 100 ? 41.955 26.938 58.475 0.50 18.23 100 PRO A O 1
ATOM 800 O O B PRO A 1 100 ? 41.529 25.341 61.318 0.50 22.10 100 PRO A O 1
ATOM 804 N N A GLY A 1 101 ? 40.936 26.005 60.231 0.50 18.74 101 GLY A N 1
ATOM 805 N N B GLY A 1 101 ? 41.102 26.432 59.421 0.50 20.26 101 GLY A N 1
ATOM 806 C CA A GLY A 1 101 ? 39.801 26.890 60.056 0.50 19.66 101 GLY A CA 1
ATOM 807 C CA B GLY A 1 101 ? 39.843 26.909 59.972 0.50 20.38 101 GLY A CA 1
ATOM 808 C C . GLY A 1 101 ? 38.654 26.249 59.301 1.00 20.40 101 GLY A C 1
ATOM 809 O O . GLY A 1 101 ? 37.501 26.639 59.501 1.00 20.77 101 GLY A O 1
ATOM 810 N N . SER A 1 102 ? 38.954 25.257 58.465 1.00 18.61 102 SER A N 1
ATOM 811 C CA . SER A 1 102 ? 37.919 24.554 57.719 1.00 17.43 102 SER A CA 1
ATOM 812 C C . SER A 1 102 ? 37.215 23.519 58.587 1.00 15.69 102 SER A C 1
ATOM 813 O O . SER A 1 102 ? 37.795 22.966 59.521 1.00 16.13 102 SER A O 1
ATOM 816 N N . LYS A 1 103 ? 35.955 23.264 58.270 1.00 15.23 103 LYS A N 1
ATOM 817 C CA . LYS A 1 103 ? 35.165 22.296 59.012 1.00 14.61 103 LYS A CA 1
ATOM 818 C C . LYS A 1 103 ? 35.836 20.934 58.902 1.00 13.45 103 LYS A C 1
ATOM 819 O O . LYS A 1 103 ? 35.946 20.205 59.887 1.00 13.45 103 LYS A O 1
ATOM 825 N N . GLU A 1 104 ? 36.299 20.602 57.700 1.00 12.61 104 GLU A N 1
ATOM 826 C CA . GLU A 1 104 ? 36.946 19.316 57.470 1.00 13.13 104 GLU A CA 1
ATOM 827 C C . GLU A 1 104 ? 38.125 19.132 58.416 1.00 11.43 104 GLU A C 1
ATOM 828 O O . GLU A 1 104 ? 38.304 18.061 58.990 1.00 9.89 104 GLU A O 1
ATOM 834 N N . ALA A 1 105 ? 38.921 20.184 58.583 1.00 13.24 105 ALA A N 1
ATOM 835 C CA . ALA A 1 105 ? 40.083 20.121 59.465 1.00 13.23 105 ALA A CA 1
ATOM 836 C C . ALA A 1 105 ? 39.669 19.932 60.922 1.00 13.64 105 ALA A C 1
ATOM 837 O O . ALA A 1 105 ? 40.287 19.162 61.653 1.00 13.23 105 ALA A O 1
ATOM 839 N N . GLU A 1 106 ? 38.624 20.641 61.341 1.00 15.69 106 GLU A N 1
ATOM 840 C CA . GLU A 1 106 ? 38.143 20.538 62.715 1.00 16.47 106 GLU A CA 1
ATOM 841 C C . GLU A 1 106 ? 37.633 19.131 62.988 1.00 16.56 106 GLU A C 1
ATOM 842 O O . GLU A 1 106 ? 37.940 18.530 64.019 1.00 15.64 106 GLU A O 1
ATOM 848 N N . VAL A 1 107 ? 36.832 18.618 62.060 1.00 17.64 107 VAL A N 1
ATOM 849 C CA . VAL A 1 107 ? 36.277 17.278 62.186 1.00 17.75 107 VAL A CA 1
ATOM 850 C C . VAL A 1 107 ? 37.414 16.268 62.292 1.00 15.59 107 VAL A C 1
ATOM 851 O O . VAL A 1 107 ? 37.380 15.363 63.125 1.00 14.41 107 VAL A O 1
ATOM 855 N N . GLN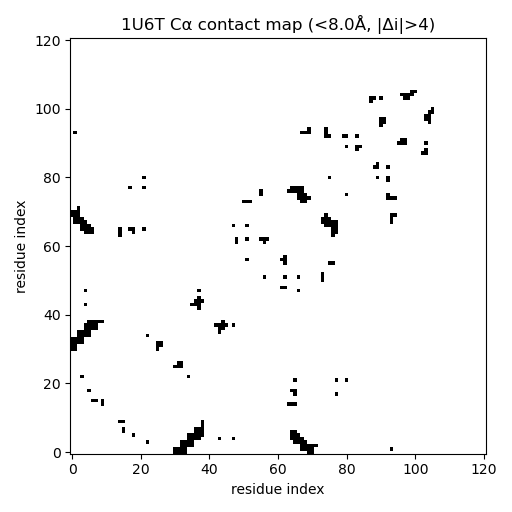 A 1 108 ? 38.423 16.428 61.443 1.00 15.47 108 GLN A N 1
ATOM 856 C CA . GLN A 1 108 ? 39.577 15.536 61.457 1.00 15.02 108 GLN A CA 1
ATOM 857 C C . GLN A 1 108 ? 40.298 15.647 62.801 1.00 15.15 108 GLN A C 1
ATOM 858 O O . GLN A 1 108 ? 40.702 14.639 63.390 1.00 14.15 108 GLN A O 1
ATOM 864 N N . ALA A 1 109 ? 40.451 16.879 63.279 1.00 13.18 109 ALA A N 1
ATOM 865 C CA . ALA A 1 109 ? 41.126 17.137 64.547 1.00 12.27 109 ALA A CA 1
ATOM 866 C C . ALA A 1 109 ? 40.416 16.447 65.710 1.00 11.73 109 ALA A C 1
ATOM 867 O O . ALA A 1 109 ? 41.057 15.811 66.548 1.00 9.33 109 ALA A O 1
ATOM 869 N N . LYS A 1 110 ? 39.095 16.582 65.763 1.00 9.64 110 LYS A N 1
ATOM 870 C CA . LYS A 1 110 ? 38.316 15.959 66.826 1.00 10.83 110 LYS A CA 1
ATOM 871 C C . LYS A 1 110 ? 38.401 14.441 66.769 1.00 11.58 110 LYS A C 1
ATOM 872 O O . LYS A 1 110 ? 38.554 13.780 67.796 1.00 8.97 110 LYS A O 1
ATOM 878 N N . GLN A 1 111 ? 38.304 13.886 65.566 1.00 11.32 111 GLN A N 1
ATOM 879 C CA . GLN A 1 111 ? 38.375 12.441 65.404 1.00 12.80 111 GLN A CA 1
ATOM 880 C C . GLN A 1 111 ? 39.717 11.868 65.862 1.00 12.44 111 GLN A C 1
ATOM 881 O O . GLN A 1 111 ? 39.755 10.839 66.537 1.00 11.85 111 GLN A O 1
ATOM 887 N N . GLN A 1 112 ? 40.814 12.526 65.500 1.00 12.18 112 GLN A N 1
ATOM 888 C CA . GLN A 1 112 ? 42.134 12.051 65.904 1.00 13.33 112 GLN A CA 1
ATOM 889 C C . GLN A 1 112 ? 42.330 12.195 67.415 1.00 12.63 112 GLN A C 1
ATOM 890 O O . GLN A 1 112 ? 42.980 11.358 68.047 1.00 12.29 112 GLN A O 1
ATOM 896 N N . ALA A 1 113 ? 41.778 13.261 67.989 1.00 11.93 113 ALA A N 1
ATOM 897 C CA . ALA A 1 113 ? 41.899 13.496 69.427 1.00 11.88 113 ALA A CA 1
ATOM 898 C C . ALA A 1 113 ? 41.216 12.359 70.183 1.00 10.70 113 ALA A C 1
ATOM 899 O O . ALA A 1 113 ? 41.752 11.839 71.161 1.00 10.07 113 ALA A O 1
ATOM 901 N N . LEU A 1 114 ? 40.031 11.974 69.722 1.00 10.80 114 LEU A N 1
ATOM 902 C CA . LEU A 1 114 ? 39.298 10.892 70.358 1.00 10.81 114 LEU A CA 1
ATOM 903 C C . LEU A 1 114 ? 40.058 9.573 70.240 1.00 11.86 114 LEU A C 1
ATOM 904 O O . LEU A 1 114 ? 40.235 8.861 71.225 1.00 10.23 114 LEU A O 1
ATOM 909 N N . GLU A 1 115 ? 40.505 9.242 69.033 1.00 14.03 115 GLU A N 1
ATOM 910 C CA . GLU A 1 115 ? 41.221 7.988 68.838 1.00 15.67 115 GLU A CA 1
ATOM 911 C C . GLU A 1 115 ? 42.482 7.930 69.696 1.00 15.74 115 GLU A C 1
ATOM 912 O O . GLU A 1 115 ? 42.904 6.850 70.119 1.00 15.06 115 GLU A O 1
ATOM 918 N N . HIS A 1 116 ? 43.074 9.089 69.973 1.00 14.24 116 HIS A N 1
ATOM 919 C CA . HIS A 1 116 ? 44.267 9.125 70.812 1.00 13.88 116 HIS A CA 1
ATOM 920 C C . HIS A 1 116 ? 43.902 8.860 72.267 1.00 13.42 116 HIS A C 1
ATOM 921 O O . HIS A 1 116 ? 44.571 8.093 72.952 1.00 13.52 116 HIS A O 1
ATOM 928 N N . HIS A 1 117 ? 42.841 9.502 72.742 1.00 13.46 117 HIS A N 1
ATOM 929 C CA . HIS A 1 117 ? 42.429 9.319 74.126 1.00 14.64 117 HIS A CA 1
ATOM 930 C C . HIS A 1 117 ? 42.032 7.877 74.417 1.00 13.86 117 HIS A C 1
ATOM 931 O O . HIS A 1 117 ? 42.196 7.399 75.536 1.00 12.64 117 HIS A O 1
ATOM 938 N N . HIS A 1 118 ? 41.522 7.180 73.407 1.00 14.19 118 HIS A N 1
ATOM 939 C CA . HIS A 1 118 ? 41.152 5.779 73.576 1.00 13.77 118 HIS A CA 1
ATOM 940 C C . HIS A 1 118 ? 42.430 4.937 73.661 1.00 13.66 118 HIS A C 1
ATOM 941 O O . HIS A 1 118 ? 42.509 3.972 74.429 1.00 13.92 118 HIS A O 1
ATOM 948 N N . HIS A 1 119 ? 43.427 5.317 72.867 1.00 11.88 119 HIS A N 1
ATOM 949 C CA . HIS A 1 119 ? 44.722 4.635 72.836 1.00 11.97 119 HIS A CA 1
ATOM 950 C C . HIS A 1 119 ? 45.489 4.907 74.131 1.00 11.90 119 HIS A C 1
ATOM 951 O O . HIS A 1 119 ? 46.174 4.034 74.665 1.00 9.12 119 HIS A O 1
ATOM 958 N N . HIS A 1 120 ? 45.354 6.132 74.624 1.00 12.90 120 HIS A N 1
ATOM 959 C CA . HIS A 1 120 ? 46.020 6.592 75.842 1.00 15.16 120 HIS A CA 1
ATOM 960 C C . HIS A 1 120 ? 45.492 5.903 77.102 1.00 15.87 120 HIS A C 1
ATOM 961 O O . HIS A 1 120 ? 44.311 5.570 77.183 1.00 14.17 120 HIS A O 1
ATOM 968 N N . HIS A 1 121 ? 46.370 5.691 78.080 1.00 14.88 121 HIS A N 1
ATOM 969 C CA . HIS A 1 121 ? 45.994 5.042 79.339 1.00 15.58 121 HIS A CA 1
ATOM 970 C C . HIS A 1 121 ? 45.790 6.039 80.484 1.00 17.51 121 HIS A C 1
ATOM 971 O O . HIS A 1 121 ? 44.732 5.969 81.139 1.00 18.74 121 HIS A O 1
#

Radius of g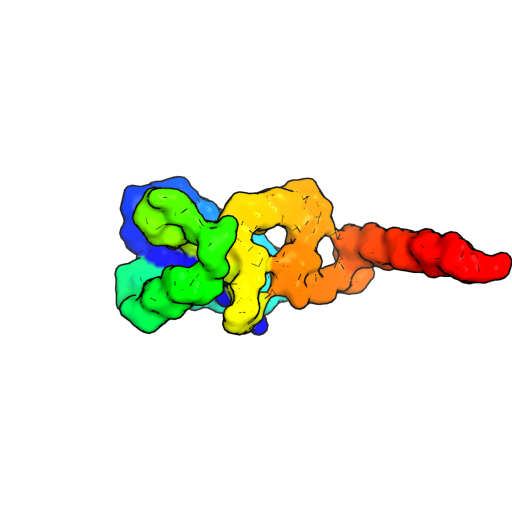yration: 16.47 Å; Cα contacts (8 Å, |Δi|>4): 157; chains: 1; bounding box: 24×30×58 Å

Sequence (121 aa):
VIRVYIASSSGSTAIKKKQQDVLGFLEANKIGFEEKDIAANEENRKWMRENVPENSRPATGYPLPPQIFNESQYRGDYDAFFEARENNAVYAFLGLTAPPPGGSKEAEVQAKQQALEHHHHHH

Foldseek 3Di:
DKEWEAACVDPDPVRVVLSCVVVVVCVVVVNDYDYQHVNPDVVSVVLQQVLPDPVQADPDDTRHDGWMAQVSHGQGHSVLCVVCVVVVNNCVSHVHQPDDVGPNNVVVVVVVVVVVVVVPD

Nearest PDB structures (foldseek):
  1u6t-assembly1_A  TM=1.008E+00  e=1.284E-24  Homo sapiens
  1wry-assembly1_A  TM=9.652E-01  e=1.931E-17  Homo sapiens
  8iai-assembly1_Z  TM=9.761E-01  e=1.503E-13  Sus scrofa
  2ct6-assembly1_A  TM=9.169E-01  e=8.062E-12  Homo sapiens
  1t1v-assembly1_B  TM=9.058E-01  e=2.648E-08  Mus musculus